Protein AF-A0A661BJJ9-F1 (afdb_monomer)

Solvent-accessible surface area (backbone atoms only — not comparable to full-atom values): 5571 Å² total; per-residue (Å²): 133,56,74,70,55,53,52,48,54,53,52,52,49,53,51,59,71,46,58,95,57,69,64,65,64,51,52,52,51,51,52,53,50,50,51,54,51,52,46,43,75,76,32,84,83,59,78,60,88,56,50,64,53,51,49,51,41,20,56,48,13,26,62,73,26,38,88,72,38,71,70,39,20,68,47,15,14,61,52,39,48,67,42,46,63,56,52,50,51,52,50,34,60,75,66,71,56,86,127

Radius of gyration: 18.53 Å; Cα contacts (8 Å, |Δi|>4): 52; chains: 1; bounding box: 46×35×42 Å

Structure (mmCIF, N/CA/C/O backbone):
data_AF-A0A661BJJ9-F1
#
_entry.id   AF-A0A661BJJ9-F1
#
loop_
_atom_site.group_PDB
_atom_site.id
_atom_site.type_symbol
_atom_site.label_atom_id
_atom_site.label_alt_id
_atom_site.label_comp_id
_atom_site.label_asym_id
_atom_site.label_entity_id
_atom_site.label_seq_id
_atom_site.pdbx_PDB_ins_code
_atom_site.Cartn_x
_atom_site.Cartn_y
_atom_site.Cartn_z
_atom_site.occupancy
_atom_site.B_iso_or_equiv
_atom_site.auth_seq_id
_atom_site.auth_comp_id
_atom_site.auth_asym_id
_atom_site.auth_atom_id
_atom_site.pdbx_PDB_model_num
ATOM 1 N N . MET A 1 1 ? -27.480 -17.491 -3.695 1.00 71.38 1 MET A N 1
ATOM 2 C CA . MET A 1 1 ? -27.305 -16.533 -2.590 1.00 71.38 1 MET A CA 1
ATOM 3 C C . MET A 1 1 ? -27.829 -15.185 -3.044 1.00 71.38 1 MET A C 1
ATOM 5 O O . MET A 1 1 ? -27.409 -14.713 -4.096 1.00 71.38 1 MET A O 1
ATOM 9 N N . ASN A 1 2 ? -28.794 -14.614 -2.327 1.00 91.62 2 ASN A N 1
ATOM 10 C CA . ASN A 1 2 ? -29.281 -13.261 -2.606 1.00 91.62 2 ASN A CA 1
ATOM 11 C C . ASN A 1 2 ? -28.408 -12.205 -1.902 1.00 91.62 2 ASN A C 1
ATOM 13 O O . ASN A 1 2 ? -27.613 -12.523 -1.018 1.00 91.62 2 ASN A O 1
ATOM 17 N N . LEU A 1 3 ? -28.563 -10.937 -2.289 1.00 86.25 3 LEU A N 1
ATOM 18 C CA . LEU A 1 3 ? -27.744 -9.837 -1.767 1.00 86.25 3 LEU A CA 1
ATOM 19 C C . LEU A 1 3 ? -27.846 -9.691 -0.235 1.00 86.25 3 LEU A C 1
ATOM 21 O O . LEU A 1 3 ? -26.874 -9.344 0.427 1.00 86.25 3 LEU A O 1
ATOM 25 N N . GLY A 1 4 ? -29.016 -9.982 0.342 1.00 90.56 4 GLY A N 1
ATOM 26 C CA . GLY A 1 4 ? -29.236 -9.909 1.787 1.00 90.56 4 GLY A CA 1
ATOM 27 C C . GLY A 1 4 ? -28.554 -11.036 2.567 1.00 90.56 4 GLY A C 1
ATOM 28 O O . GLY A 1 4 ? -28.103 -10.817 3.688 1.00 90.56 4 GLY A O 1
ATOM 29 N N . GLU A 1 5 ? -28.460 -12.228 1.984 1.00 90.06 5 GLU A N 1
ATOM 30 C CA . GLU A 1 5 ? -27.730 -13.368 2.549 1.00 90.06 5 GLU A CA 1
ATOM 31 C C . GLU A 1 5 ? -26.223 -13.120 2.536 1.00 90.06 5 GLU A C 1
ATOM 33 O O . GLU A 1 5 ? -25.593 -13.242 3.583 1.00 90.06 5 GLU A O 1
ATOM 38 N N . LEU A 1 6 ? -25.684 -12.667 1.399 1.00 88.50 6 LEU A N 1
ATOM 39 C CA . LEU A 1 6 ? -24.265 -12.329 1.261 1.00 88.50 6 LEU A CA 1
ATOM 40 C C . LEU A 1 6 ? -23.838 -11.253 2.272 1.00 88.50 6 LEU A C 1
ATOM 42 O O . LEU A 1 6 ? -22.812 -11.384 2.934 1.00 88.50 6 LEU A O 1
ATOM 46 N N . ASN A 1 7 ? -24.646 -10.200 2.431 1.00 91.44 7 ASN A N 1
ATOM 47 C CA . ASN A 1 7 ? -24.345 -9.127 3.379 1.00 91.44 7 ASN A CA 1
ATOM 48 C C . ASN A 1 7 ? -24.309 -9.623 4.830 1.00 91.44 7 ASN A C 1
ATOM 50 O O . ASN A 1 7 ? -23.466 -9.174 5.602 1.00 91.44 7 ASN A O 1
ATOM 54 N N . ARG A 1 8 ? -25.211 -10.53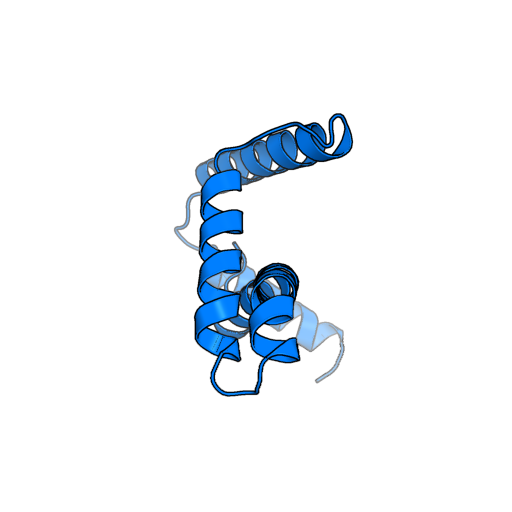6 5.216 1.00 93.44 8 ARG A N 1
ATOM 55 C CA . ARG A 1 8 ? -25.204 -11.111 6.569 1.00 93.44 8 ARG A CA 1
ATOM 56 C C . ARG A 1 8 ? -23.960 -11.954 6.812 1.00 93.44 8 ARG A C 1
ATOM 58 O O . ARG A 1 8 ? -23.323 -11.770 7.839 1.00 93.44 8 ARG A O 1
ATOM 65 N N . GLU A 1 9 ? -23.587 -12.794 5.850 1.00 93.19 9 GLU A N 1
ATOM 66 C CA . GLU A 1 9 ? -22.388 -13.630 5.947 1.00 93.19 9 GLU A CA 1
ATOM 67 C C . GLU A 1 9 ? -21.118 -12.786 6.126 1.00 93.19 9 GLU A C 1
ATOM 69 O O . GLU A 1 9 ? -20.328 -13.045 7.030 1.00 93.19 9 GLU A O 1
ATOM 74 N N . ILE A 1 10 ? -20.960 -11.718 5.335 1.00 91.19 10 ILE A N 1
ATOM 75 C CA . ILE A 1 10 ? -19.821 -10.795 5.461 1.00 91.19 10 ILE A CA 1
ATOM 76 C C . ILE A 1 10 ? -19.818 -10.104 6.830 1.00 91.19 10 ILE A C 1
ATOM 78 O O . ILE A 1 10 ? -18.772 -9.993 7.465 1.00 91.19 10 ILE A O 1
ATOM 82 N N . LEU A 1 11 ? -20.972 -9.621 7.302 1.00 93.00 11 LEU A N 1
ATOM 83 C CA . LEU A 1 11 ? -21.059 -8.943 8.598 1.00 93.00 11 LEU A CA 1
ATOM 84 C C . LEU A 1 11 ? -20.737 -9.876 9.765 1.00 93.00 11 LEU A C 1
ATOM 86 O O . LEU A 1 1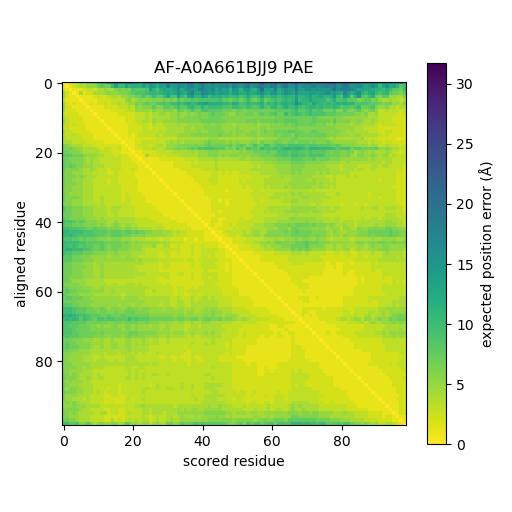1 ? -20.090 -9.449 10.723 1.00 93.00 11 LEU A O 1
ATOM 90 N N . ASP A 1 12 ? -21.190 -11.123 9.702 1.00 95.31 12 ASP A N 1
ATOM 91 C CA . ASP A 1 12 ? -20.909 -12.110 10.737 1.00 95.31 12 ASP A CA 1
ATOM 92 C C . ASP A 1 12 ? -19.429 -12.510 10.728 1.00 95.31 12 ASP A C 1
ATOM 94 O O . ASP A 1 12 ? -18.819 -12.553 11.799 1.00 95.31 12 ASP A O 1
ATOM 98 N N . ASP A 1 13 ? -18.813 -12.642 9.550 1.00 93.81 13 ASP A N 1
ATOM 99 C CA . ASP A 1 13 ? -17.372 -12.876 9.420 1.00 93.81 13 ASP A CA 1
ATOM 100 C C . ASP A 1 13 ? -16.536 -11.698 9.948 1.00 93.81 13 ASP A C 1
ATOM 102 O O . ASP A 1 13 ? -15.601 -11.896 10.719 1.00 93.81 13 ASP A O 1
ATOM 106 N N . ILE A 1 14 ? -16.918 -10.447 9.656 1.00 93.19 14 ILE A N 1
ATOM 107 C CA . ILE A 1 14 ? -16.257 -9.251 10.214 1.00 93.19 14 ILE A CA 1
ATOM 108 C C . ILE A 1 14 ? -16.361 -9.223 11.743 1.00 93.19 14 ILE A C 1
ATOM 110 O O . ILE A 1 14 ? -15.409 -8.836 12.433 1.00 93.19 14 ILE A O 1
ATOM 114 N N . ARG A 1 15 ? -17.521 -9.594 12.299 1.00 92.94 15 ARG A N 1
ATOM 115 C CA . ARG A 1 15 ? -17.747 -9.636 13.753 1.00 92.94 15 ARG A CA 1
ATOM 116 C C . ARG A 1 15 ? -16.918 -10.723 14.412 1.00 92.94 15 ARG A C 1
ATOM 118 O O . ARG A 1 15 ? -16.343 -10.481 15.473 1.00 92.94 15 ARG A O 1
ATOM 125 N N . GLU A 1 16 ? -16.863 -11.900 13.805 1.00 94.94 16 GLU A N 1
ATOM 126 C CA . GLU A 1 16 ? -16.042 -13.007 14.278 1.00 94.94 16 GLU A CA 1
ATOM 127 C C . GLU A 1 16 ? -14.556 -12.657 14.190 1.00 94.94 16 GLU A C 1
ATOM 129 O O . GLU A 1 16 ? -13.843 -12.742 15.193 1.00 94.94 16 GLU A O 1
ATOM 134 N N . TRP A 1 17 ? -14.115 -12.123 13.052 1.00 93.75 17 TRP A N 1
ATOM 135 C CA . TRP A 1 17 ? -12.761 -11.624 12.869 1.00 93.75 17 TRP A CA 1
ATOM 136 C C . TRP A 1 17 ? -12.436 -10.463 13.817 1.00 93.75 17 TRP A C 1
ATOM 138 O O . TRP A 1 17 ? -11.311 -10.327 14.271 1.00 93.75 17 TRP A O 1
ATOM 148 N N . SER A 1 18 ? -13.384 -9.619 14.209 1.00 94.00 18 SER A N 1
ATOM 149 C CA . SER A 1 18 ? -13.105 -8.540 15.171 1.00 94.00 18 SER A CA 1
ATOM 150 C C . SER A 1 18 ? -13.144 -8.993 16.633 1.00 94.00 18 SER A C 1
ATOM 152 O O . SER A 1 18 ? -12.685 -8.261 17.514 1.00 94.00 18 SER A O 1
ATOM 154 N N . ARG A 1 19 ? -13.654 -10.196 16.925 1.00 94.12 19 ARG A N 1
ATOM 155 C CA . ARG A 1 19 ? -13.821 -10.698 18.293 1.00 94.12 19 ARG A CA 1
ATOM 156 C C . ARG A 1 19 ? -12.466 -10.809 19.001 1.00 94.12 19 ARG A C 1
ATOM 158 O O . ARG A 1 19 ? -11.514 -11.374 18.471 1.00 94.12 19 ARG A O 1
ATOM 165 N N . GLY A 1 20 ? -12.381 -10.248 20.210 1.00 91.38 20 GLY A N 1
ATOM 166 C CA . GLY A 1 20 ? -11.174 -10.283 21.048 1.00 91.38 20 GLY A CA 1
ATOM 167 C C . GLY A 1 20 ? -10.027 -9.370 20.594 1.00 91.38 20 GLY A C 1
ATOM 168 O O . GLY A 1 20 ? -8.997 -9.321 21.262 1.00 91.38 20 GLY A O 1
ATOM 169 N N . ARG A 1 21 ? -10.187 -8.624 19.493 1.00 92.94 21 ARG A N 1
ATOM 170 C CA . ARG A 1 21 ? -9.186 -7.665 19.006 1.00 92.94 21 ARG A CA 1
ATOM 171 C C . ARG A 1 21 ? -9.471 -6.267 19.570 1.00 92.94 21 ARG A C 1
ATOM 173 O O . ARG A 1 21 ? -10.619 -5.900 19.801 1.00 92.94 21 ARG A O 1
ATOM 180 N N . ASN A 1 22 ? -8.424 -5.479 19.814 1.00 93.81 22 ASN A N 1
ATOM 181 C CA . ASN A 1 22 ? -8.551 -4.167 20.453 1.00 93.81 22 ASN A CA 1
ATOM 182 C C . ASN A 1 22 ? -8.758 -3.046 19.405 1.00 93.81 22 ASN A C 1
ATOM 184 O O . ASN A 1 22 ? -7.848 -2.785 18.613 1.00 93.81 22 ASN A O 1
ATOM 188 N N . PRO A 1 23 ? -9.911 -2.346 19.408 1.00 93.25 23 PRO A N 1
ATOM 189 C CA . PRO A 1 23 ? -10.218 -1.320 18.410 1.00 93.25 23 PRO A CA 1
ATOM 190 C C . PRO A 1 23 ? -9.392 -0.038 18.578 1.00 93.25 23 PRO A C 1
ATOM 192 O O . PRO A 1 23 ? -9.175 0.673 17.601 1.00 93.25 23 PRO A O 1
ATOM 195 N N . ILE A 1 24 ? -8.895 0.259 19.783 1.00 95.62 24 ILE A N 1
ATOM 196 C CA . ILE A 1 24 ? -8.139 1.489 20.061 1.00 95.62 24 ILE A CA 1
ATOM 197 C C . ILE A 1 24 ? -6.826 1.489 19.278 1.00 95.62 24 ILE A C 1
ATOM 199 O O . ILE A 1 24 ? -6.498 2.482 18.634 1.00 95.62 24 ILE A O 1
ATOM 203 N N . PHE A 1 25 ? -6.102 0.366 19.270 1.00 94.12 25 PHE A N 1
ATOM 204 C CA . PHE A 1 25 ? -4.863 0.248 18.496 1.00 94.12 25 PHE A CA 1
ATOM 205 C C . PHE A 1 25 ? -5.098 0.457 16.997 1.00 94.12 25 PHE A C 1
ATOM 207 O O . PHE A 1 25 ? -4.302 1.133 16.349 1.00 94.12 25 PHE A O 1
ATOM 214 N N . ARG A 1 26 ? -6.211 -0.056 16.455 1.00 93.44 26 ARG A N 1
ATOM 215 C CA . ARG A 1 26 ? -6.580 0.167 15.049 1.00 93.44 26 ARG A CA 1
ATOM 216 C C . ARG A 1 26 ? -6.864 1.631 14.773 1.00 93.44 26 ARG A C 1
ATOM 218 O O . ARG A 1 26 ? -6.320 2.175 13.824 1.00 93.44 26 ARG A O 1
ATOM 225 N N . ILE A 1 27 ? -7.658 2.284 15.623 1.00 96.44 27 ILE A N 1
ATOM 226 C CA . ILE A 1 27 ? -7.963 3.713 15.481 1.00 96.44 27 ILE A CA 1
ATOM 227 C C . ILE A 1 27 ? -6.674 4.539 15.509 1.00 96.44 27 ILE A C 1
ATOM 229 O O . ILE A 1 27 ? -6.490 5.395 14.650 1.00 96.44 27 ILE A O 1
ATOM 233 N N . ILE A 1 28 ? -5.753 4.260 16.438 1.00 97.50 28 ILE A N 1
ATOM 234 C CA . ILE A 1 28 ? -4.453 4.946 16.502 1.00 97.50 28 ILE A CA 1
ATOM 235 C C . ILE A 1 28 ? -3.673 4.751 15.198 1.00 97.50 28 ILE A C 1
ATOM 237 O O . ILE A 1 28 ? -3.152 5.721 14.645 1.00 97.50 28 ILE A O 1
ATOM 241 N N . LEU A 1 29 ? -3.612 3.521 14.682 1.00 95.81 29 LEU A N 1
ATOM 242 C CA . LEU A 1 29 ? -2.880 3.235 13.453 1.00 95.81 29 LEU A CA 1
ATOM 243 C C . LEU A 1 29 ? -3.532 3.884 12.221 1.00 95.81 29 LEU A C 1
ATOM 245 O O . LEU A 1 29 ? -2.831 4.457 11.391 1.00 95.81 29 LEU A O 1
ATOM 249 N N . LEU A 1 30 ? -4.864 3.875 12.133 1.00 96.19 30 LEU A N 1
ATOM 250 C CA . LEU A 1 30 ? -5.618 4.541 11.070 1.00 96.19 30 LEU A CA 1
ATOM 251 C C . LEU A 1 30 ? -5.429 6.059 11.110 1.00 96.19 30 LEU A C 1
ATOM 253 O O . LEU A 1 30 ? -5.234 6.671 10.065 1.00 96.19 30 LEU A O 1
ATOM 257 N N . LEU A 1 31 ? -5.423 6.671 12.297 1.00 98.00 31 LEU A N 1
ATOM 258 C CA . LEU A 1 31 ? -5.129 8.098 12.451 1.00 98.00 31 LEU A CA 1
ATOM 259 C C . LEU A 1 31 ? -3.689 8.425 12.044 1.00 98.00 31 LEU A C 1
ATOM 261 O O . LEU A 1 31 ? -3.453 9.441 11.391 1.00 98.00 31 LEU A O 1
ATOM 265 N N . PHE A 1 32 ? -2.731 7.558 12.377 1.00 97.25 32 PHE A N 1
ATOM 266 C CA . PHE A 1 32 ? -1.344 7.701 11.943 1.00 97.25 32 PHE A CA 1
ATOM 267 C C . PHE A 1 32 ? -1.207 7.614 10.413 1.00 97.25 32 PHE A C 1
ATOM 269 O O . PHE A 1 32 ? -0.565 8.475 9.807 1.00 97.25 32 PHE A O 1
ATOM 276 N N . PHE A 1 33 ? -1.855 6.639 9.767 1.00 95.81 33 PHE A N 1
ATOM 277 C CA . PHE A 1 33 ? -1.873 6.527 8.304 1.00 95.81 33 PHE A CA 1
ATOM 278 C C . PHE A 1 33 ? -2.601 7.694 7.637 1.00 95.81 33 PHE A C 1
ATOM 280 O O . PHE A 1 33 ? -2.098 8.229 6.650 1.00 95.81 33 PHE A O 1
ATOM 287 N N . LEU A 1 34 ? -3.727 8.143 8.196 1.00 97.50 34 LEU A N 1
ATOM 288 C CA . LEU A 1 34 ? -4.458 9.310 7.709 1.00 97.50 34 LEU A CA 1
ATOM 289 C C . LEU A 1 34 ? -3.590 10.571 7.774 1.00 97.50 34 LEU A C 1
ATOM 291 O O . LEU A 1 34 ? -3.513 11.311 6.796 1.00 97.50 34 LEU A O 1
ATOM 295 N N . TYR A 1 35 ? -2.890 10.790 8.890 1.00 97.44 35 TYR A N 1
ATOM 296 C CA . TYR A 1 35 ? -1.945 11.895 9.029 1.00 97.44 35 TYR A CA 1
ATOM 297 C C . TYR A 1 35 ? -0.856 11.837 7.951 1.00 97.44 35 TYR A C 1
ATOM 299 O O . TYR A 1 35 ? -0.646 12.820 7.242 1.00 97.44 35 TYR A O 1
ATOM 307 N N . ILE A 1 36 ? -0.196 10.686 7.777 1.00 96.88 36 ILE A N 1
ATOM 308 C CA . ILE A 1 36 ? 0.838 10.514 6.746 1.00 96.88 36 ILE A CA 1
ATOM 309 C C . ILE A 1 36 ? 0.275 10.765 5.343 1.00 96.88 36 ILE A C 1
ATOM 311 O O . ILE A 1 36 ? 0.941 11.416 4.534 1.00 96.88 36 ILE A O 1
ATOM 315 N N . GLY A 1 37 ? -0.930 10.271 5.052 1.00 95.62 37 GLY A N 1
ATOM 316 C CA . GLY A 1 37 ? -1.606 10.470 3.772 1.00 95.62 37 GLY A CA 1
ATOM 317 C C . GLY A 1 37 ? -1.861 11.949 3.489 1.00 95.62 37 GLY A C 1
ATOM 318 O O . GLY A 1 37 ? -1.460 12.451 2.443 1.00 95.62 37 GLY A O 1
ATOM 319 N N . ILE A 1 38 ? -2.426 12.678 4.456 1.00 97.88 38 ILE A N 1
ATOM 320 C CA . ILE A 1 38 ? -2.650 14.128 4.347 1.00 97.88 38 ILE A CA 1
ATOM 321 C C . ILE A 1 38 ? -1.330 14.870 4.109 1.00 97.88 38 ILE A C 1
ATO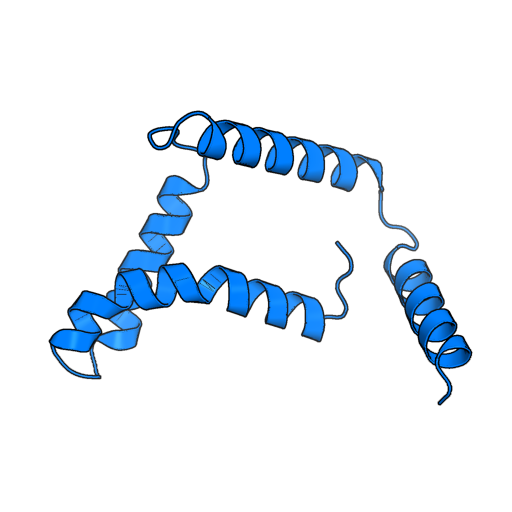M 323 O O . ILE A 1 38 ? -1.274 15.765 3.269 1.00 97.88 38 ILE A O 1
ATOM 327 N N . ARG A 1 39 ? -0.252 14.498 4.811 1.00 97.56 39 ARG A N 1
ATOM 328 C CA . ARG A 1 39 ? 1.059 15.144 4.648 1.00 97.56 39 ARG A CA 1
ATOM 329 C C . ARG A 1 39 ? 1.641 14.955 3.246 1.00 97.56 39 ARG A C 1
ATOM 331 O O . ARG A 1 39 ? 2.146 15.930 2.705 1.00 97.56 39 ARG A O 1
ATOM 338 N N . HIS A 1 40 ? 1.530 13.767 2.649 1.00 94.69 40 HIS A N 1
ATOM 339 C CA . HIS A 1 40 ? 1.974 13.546 1.263 1.00 94.69 40 HIS A CA 1
ATOM 340 C C . HIS A 1 40 ? 1.092 14.260 0.233 1.00 94.69 40 HIS A C 1
ATOM 342 O O . HIS A 1 40 ? 1.598 14.690 -0.799 1.00 94.69 40 HIS A O 1
ATOM 348 N N . LEU A 1 41 ? -0.214 14.398 0.495 1.00 95.94 41 LEU A N 1
ATOM 349 C CA . LEU A 1 41 ? -1.111 15.160 -0.383 1.00 95.94 41 LEU A CA 1
ATOM 350 C C . LEU A 1 41 ? -0.826 16.667 -0.334 1.00 95.94 41 LEU A C 1
ATOM 352 O O . LEU A 1 41 ? -0.983 17.349 -1.342 1.00 95.94 41 LEU A O 1
ATOM 356 N N . ALA A 1 42 ? -0.424 17.185 0.829 1.00 97.56 42 ALA A N 1
ATOM 357 C CA . ALA A 1 42 ? -0.105 18.597 1.014 1.00 97.56 42 ALA A CA 1
ATOM 358 C C . ALA A 1 42 ? 1.303 18.967 0.518 1.00 97.56 42 ALA A C 1
ATOM 360 O O . ALA A 1 42 ? 1.504 20.073 0.022 1.00 97.56 42 ALA A O 1
ATOM 361 N N . ASP A 1 43 ? 2.272 18.061 0.667 1.00 96.50 43 ASP A N 1
ATOM 362 C CA . ASP A 1 43 ? 3.666 18.272 0.285 1.00 96.50 43 ASP A CA 1
ATOM 363 C C . ASP A 1 43 ? 4.232 17.015 -0.403 1.00 96.50 43 ASP A C 1
ATOM 365 O O . ASP A 1 43 ? 4.531 16.024 0.272 1.00 96.50 43 ASP A O 1
ATOM 369 N N . PRO A 1 44 ? 4.442 17.050 -1.733 1.00 90.25 44 PRO A N 1
ATOM 370 C CA . PRO A 1 44 ? 5.035 15.939 -2.476 1.00 90.25 44 PRO A CA 1
ATOM 371 C C . PRO A 1 44 ? 6.459 15.572 -2.033 1.00 90.25 44 PRO A C 1
ATOM 373 O O . PRO A 1 44 ? 6.917 14.469 -2.321 1.00 90.25 44 PRO A O 1
ATOM 376 N N . MET A 1 45 ? 7.178 16.481 -1.364 1.00 93.00 45 MET A N 1
ATOM 377 C CA . MET A 1 45 ? 8.535 16.254 -0.850 1.00 93.00 45 MET A CA 1
ATOM 378 C C . MET A 1 45 ? 8.548 15.725 0.586 1.00 93.00 45 MET A C 1
ATOM 380 O O . MET A 1 45 ? 9.621 15.413 1.119 1.00 93.00 45 MET A O 1
ATOM 384 N N . PHE A 1 46 ? 7.382 15.587 1.219 1.00 95.25 46 PHE A N 1
ATOM 385 C CA . PHE A 1 46 ? 7.276 15.000 2.542 1.00 95.25 46 PHE A CA 1
ATOM 386 C C . PHE A 1 46 ? 7.803 13.562 2.538 1.00 95.25 46 PHE A C 1
ATOM 388 O O . PHE A 1 46 ? 7.411 12.726 1.729 1.00 95.25 46 PHE A O 1
ATOM 395 N N . ASN A 1 47 ? 8.693 13.261 3.483 1.00 93.81 47 ASN A N 1
ATOM 396 C CA . ASN A 1 47 ? 9.273 11.935 3.641 1.00 93.81 47 ASN A CA 1
ATOM 397 C C . ASN A 1 47 ? 8.798 11.329 4.959 1.00 93.81 47 ASN A C 1
ATOM 399 O O . ASN A 1 47 ? 9.200 11.765 6.036 1.00 93.81 47 ASN A O 1
ATOM 403 N N . SER A 1 48 ? 7.956 10.305 4.866 1.00 93.62 48 SER A N 1
ATOM 404 C CA . SER A 1 48 ? 7.567 9.496 6.023 1.00 93.62 48 SER A CA 1
ATOM 405 C C . SER A 1 48 ? 8.517 8.315 6.240 1.00 93.62 48 SER A C 1
ATOM 407 O O . SER A 1 48 ? 9.414 8.053 5.436 1.00 93.62 48 SER A O 1
ATOM 409 N N . ILE A 1 49 ? 8.246 7.528 7.285 1.00 92.12 49 ILE A N 1
ATOM 410 C CA . ILE A 1 49 ? 8.903 6.236 7.522 1.00 92.12 49 ILE A CA 1
ATOM 411 C C . ILE A 1 49 ? 8.781 5.266 6.331 1.00 92.12 49 ILE A C 1
ATOM 413 O O . ILE A 1 49 ? 9.614 4.377 6.175 1.00 92.12 49 ILE A O 1
ATOM 417 N N . PHE A 1 50 ? 7.788 5.453 5.453 1.00 93.88 50 PHE A N 1
ATOM 418 C CA . PHE A 1 50 ? 7.586 4.613 4.273 1.00 93.88 50 PHE A CA 1
ATOM 419 C C . PHE A 1 50 ? 8.551 4.912 3.128 1.00 93.88 50 PHE A C 1
ATOM 421 O O . PHE A 1 50 ? 8.618 4.116 2.197 1.00 93.88 50 PHE A O 1
ATOM 428 N N . LYS A 1 51 ? 9.325 6.007 3.177 1.00 94.31 51 LYS A N 1
ATOM 429 C CA . LYS A 1 51 ? 10.280 6.344 2.111 1.00 94.31 51 LYS A CA 1
ATOM 430 C C . LYS A 1 51 ? 11.262 5.199 1.859 1.00 94.31 51 LYS A C 1
ATOM 432 O O . LYS A 1 51 ? 11.416 4.755 0.725 1.00 94.31 51 LYS A O 1
ATOM 437 N N . SER A 1 52 ? 11.897 4.704 2.921 1.00 95.19 52 SER A N 1
ATOM 438 C CA . SER A 1 52 ? 12.880 3.623 2.816 1.00 95.19 52 SER A CA 1
ATOM 439 C C . SER A 1 52 ? 12.236 2.299 2.415 1.00 95.19 52 SER A C 1
ATOM 441 O O . SER A 1 52 ? 12.836 1.544 1.659 1.00 95.19 52 SER A O 1
ATOM 443 N N . LEU A 1 53 ? 11.002 2.033 2.865 1.00 95.31 53 LEU A N 1
ATOM 444 C CA . LEU A 1 53 ? 10.245 0.854 2.437 1.00 95.31 53 LEU A CA 1
ATOM 445 C C . LEU A 1 53 ? 9.945 0.907 0.934 1.00 95.31 53 LEU A C 1
ATOM 447 O O . LEU A 1 53 ? 10.202 -0.055 0.218 1.00 95.31 53 LEU A O 1
ATOM 451 N N . ASN A 1 54 ? 9.445 2.045 0.455 1.00 95.75 54 ASN A N 1
ATOM 452 C CA . ASN A 1 54 ? 9.143 2.275 -0.951 1.00 95.75 54 ASN A CA 1
ATOM 453 C C . ASN A 1 54 ? 10.399 2.144 -1.828 1.00 95.75 54 ASN A C 1
ATOM 455 O O . ASN A 1 54 ? 10.338 1.528 -2.887 1.00 95.75 54 ASN A O 1
ATOM 459 N N . LEU A 1 55 ? 11.542 2.661 -1.364 1.00 97.19 55 LEU A N 1
ATOM 460 C CA . LEU A 1 55 ? 12.829 2.475 -2.037 1.00 97.19 55 LEU A CA 1
ATOM 461 C C . LEU A 1 55 ? 13.261 1.002 -2.048 1.00 97.19 55 LEU A C 1
ATOM 463 O O . LEU A 1 55 ? 13.658 0.497 -3.087 1.00 97.19 55 LEU A O 1
ATOM 467 N N . GLY A 1 56 ? 13.136 0.286 -0.929 1.00 98.00 56 GLY A N 1
ATOM 468 C CA . GLY A 1 56 ? 13.450 -1.144 -0.881 1.00 98.00 56 GLY A CA 1
ATOM 469 C C . GLY A 1 56 ? 12.618 -1.958 -1.877 1.00 98.00 56 GLY A C 1
ATOM 470 O O . GLY A 1 56 ? 13.156 -2.806 -2.581 1.00 98.00 56 GLY A O 1
ATOM 471 N N . ILE A 1 57 ? 11.321 -1.660 -1.995 1.00 98.38 57 ILE A N 1
ATOM 472 C CA . ILE A 1 57 ? 10.438 -2.276 -2.997 1.00 98.38 57 ILE A CA 1
ATOM 473 C C . ILE A 1 57 ? 10.895 -1.932 -4.424 1.00 98.38 57 ILE A C 1
ATOM 475 O O . ILE A 1 57 ? 10.874 -2.802 -5.291 1.00 98.38 57 ILE A O 1
ATOM 479 N N . HIS A 1 58 ? 11.330 -0.695 -4.666 1.00 98.50 58 HIS A N 1
ATOM 480 C CA . HIS A 1 58 ? 11.865 -0.272 -5.960 1.00 98.50 58 HIS A CA 1
ATOM 481 C C . HIS A 1 58 ? 13.118 -1.075 -6.343 1.00 98.50 58 HIS A C 1
ATOM 483 O O . HIS A 1 58 ? 13.164 -1.690 -7.403 1.00 98.50 58 HIS A O 1
ATOM 489 N N . GLU A 1 59 ? 14.102 -1.174 -5.451 1.00 98.44 59 GLU A N 1
ATOM 490 C CA . GLU A 1 59 ? 15.326 -1.937 -5.727 1.00 98.44 59 GLU A CA 1
ATOM 491 C C . GLU A 1 59 ? 15.046 -3.432 -5.936 1.00 98.44 59 GLU A C 1
ATOM 493 O O . GLU A 1 59 ? 15.601 -4.068 -6.836 1.00 98.44 59 GLU A O 1
ATOM 498 N N . LEU A 1 60 ? 14.111 -3.998 -5.164 1.00 98.25 60 LEU A N 1
ATOM 499 C CA . LEU A 1 60 ? 13.653 -5.373 -5.372 1.00 98.25 60 LEU A CA 1
ATOM 500 C C . LEU A 1 60 ? 13.020 -5.567 -6.751 1.00 98.25 60 LEU A C 1
ATOM 502 O O . LEU A 1 60 ? 13.162 -6.639 -7.336 1.00 98.25 60 LEU A O 1
ATOM 506 N N . GLY A 1 61 ? 12.358 -4.548 -7.294 1.00 98.31 61 GLY A N 1
ATOM 507 C CA . GLY A 1 61 ? 11.786 -4.603 -8.631 1.00 98.31 61 GLY A CA 1
ATOM 508 C C . GLY A 1 61 ? 12.855 -4.804 -9.701 1.00 98.31 61 GLY A C 1
ATOM 509 O O . GLY A 1 61 ? 12.700 -5.674 -10.554 1.00 98.31 61 GLY A O 1
ATOM 510 N N . HIS A 1 62 ? 13.981 -4.095 -9.621 1.00 98.31 62 HIS A N 1
ATOM 511 C CA . HIS A 1 62 ? 15.095 -4.304 -10.553 1.00 98.31 62 HIS A CA 1
ATOM 512 C C . HIS A 1 62 ? 15.635 -5.740 -10.509 1.00 98.31 62 HIS A C 1
ATOM 514 O O . HIS A 1 62 ? 15.939 -6.318 -11.553 1.00 98.31 62 HIS A O 1
ATOM 520 N N . ILE A 1 63 ? 15.701 -6.339 -9.315 1.00 98.00 63 ILE A N 1
ATOM 521 C CA . ILE A 1 63 ? 16.161 -7.722 -9.123 1.00 98.00 63 ILE A CA 1
ATOM 522 C C . ILE A 1 63 ? 15.145 -8.720 -9.693 1.00 98.00 63 ILE A C 1
ATOM 524 O O . ILE A 1 63 ? 15.519 -9.615 -10.449 1.00 98.00 63 ILE A O 1
ATOM 528 N N . VAL A 1 64 ? 13.860 -8.561 -9.360 1.00 97.94 64 VAL A N 1
ATOM 529 C CA . VAL A 1 64 ? 12.778 -9.459 -9.800 1.00 97.94 64 VAL A CA 1
ATOM 530 C C . VAL A 1 64 ? 12.606 -9.421 -11.316 1.00 97.94 64 VAL A C 1
ATOM 532 O O . VAL A 1 64 ? 12.434 -10.467 -11.937 1.00 97.94 64 VAL A O 1
ATOM 535 N N . PHE A 1 65 ? 12.666 -8.232 -11.920 1.00 98.12 65 PHE A N 1
ATOM 536 C CA . PHE A 1 65 ? 12.453 -8.053 -13.355 1.00 98.12 65 PHE A CA 1
ATOM 537 C C . PHE A 1 65 ? 13.743 -8.125 -14.193 1.00 98.12 65 PHE A C 1
ATOM 539 O O . PHE A 1 65 ? 13.670 -8.189 -15.421 1.00 98.12 65 PHE A O 1
ATOM 546 N N . GLY A 1 66 ? 14.916 -8.183 -13.557 1.00 97.50 66 GLY A N 1
ATOM 547 C CA . GLY A 1 66 ? 16.224 -8.281 -14.213 1.00 97.50 66 GLY A CA 1
ATOM 548 C C . GLY A 1 66 ? 16.345 -9.399 -15.261 1.00 97.50 66 GLY A C 1
ATOM 549 O O . GLY A 1 66 ? 16.807 -9.130 -16.371 1.00 97.50 66 GLY A O 1
ATOM 550 N N . PRO A 1 67 ? 15.879 -10.633 -14.984 1.00 97.94 67 PRO A N 1
ATOM 551 C CA . PRO A 1 67 ? 15.943 -11.737 -15.946 1.00 97.94 67 PRO A CA 1
ATOM 552 C C . PRO A 1 67 ? 15.119 -11.541 -17.229 1.00 97.94 67 PRO A C 1
ATOM 554 O O . PRO A 1 67 ? 15.295 -12.301 -18.178 1.00 97.94 67 PRO A O 1
ATOM 557 N N . PHE A 1 68 ? 14.221 -10.552 -17.283 1.00 97.38 68 PHE A N 1
ATOM 558 C CA . PHE A 1 68 ? 13.301 -10.342 -18.406 1.00 97.38 68 PHE A CA 1
ATOM 559 C C . PHE A 1 68 ? 13.815 -9.327 -19.448 1.00 97.38 68 PHE A C 1
ATOM 561 O O . PHE A 1 68 ? 13.069 -8.924 -20.341 1.00 97.38 68 PHE A O 1
ATOM 568 N N . GLY A 1 69 ? 15.089 -8.931 -19.361 1.00 97.19 69 GLY A N 1
ATOM 569 C CA . GLY A 1 69 ? 15.761 -8.039 -20.311 1.00 97.19 69 GLY A CA 1
ATOM 570 C C . GLY A 1 69 ? 15.964 -6.619 -19.781 1.00 97.19 69 GLY A C 1
ATOM 571 O O . GLY A 1 69 ? 15.392 -6.226 -18.769 1.00 97.19 69 GLY A O 1
ATOM 572 N N . GLU A 1 70 ? 16.785 -5.831 -20.478 1.00 97.12 70 GLU A N 1
ATOM 573 C CA . GLU A 1 70 ? 17.260 -4.517 -20.013 1.00 97.12 70 GLU A CA 1
ATOM 574 C C . GLU A 1 70 ? 16.123 -3.531 -19.717 1.00 97.12 70 GLU A C 1
ATOM 576 O O . GLU A 1 70 ? 16.089 -2.923 -18.649 1.00 97.12 70 GLU A O 1
ATOM 581 N N . PHE A 1 71 ? 15.140 -3.428 -20.618 1.00 98.12 71 PHE A N 1
ATOM 582 C CA . PHE A 1 71 ? 13.996 -2.539 -20.414 1.00 98.12 71 PHE A CA 1
ATOM 583 C C . PHE A 1 71 ? 13.227 -2.879 -19.131 1.00 98.12 71 PHE A C 1
ATOM 585 O O . PHE A 1 71 ? 12.934 -1.988 -18.337 1.00 98.12 71 PHE A O 1
ATOM 592 N N . LEU A 1 72 ? 12.926 -4.163 -18.907 1.00 97.75 72 LEU A N 1
ATOM 593 C CA . LEU A 1 72 ? 12.209 -4.607 -17.711 1.00 97.75 72 LEU A CA 1
ATOM 594 C C . LEU A 1 72 ? 13.084 -4.554 -16.461 1.00 97.75 72 LEU A C 1
ATOM 596 O O . LEU A 1 72 ? 12.567 -4.255 -15.392 1.00 97.75 72 LEU A O 1
ATOM 600 N N . SER A 1 73 ? 14.394 -4.749 -16.581 1.00 97.00 73 SER A N 1
ATOM 601 C CA . SER A 1 73 ? 15.325 -4.533 -15.477 1.00 97.00 73 SER A CA 1
ATOM 602 C C . SER A 1 73 ? 15.278 -3.082 -14.995 1.00 97.0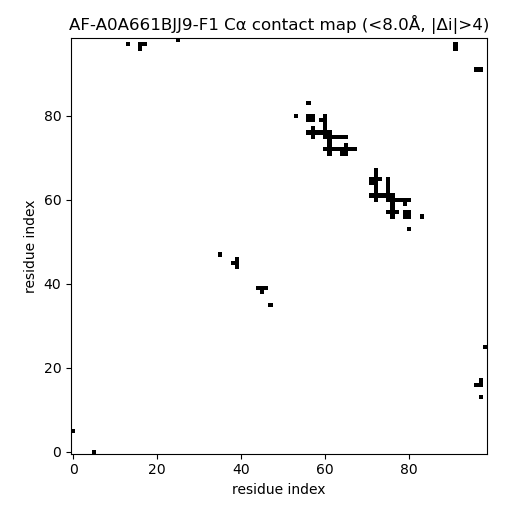0 73 SER A C 1
ATOM 604 O O . SER A 1 73 ? 15.162 -2.860 -13.795 1.00 97.00 73 SER A O 1
ATOM 606 N N . ILE A 1 74 ? 15.264 -2.099 -15.903 1.00 97.50 74 ILE A N 1
ATOM 607 C CA . ILE A 1 74 ? 15.188 -0.670 -15.557 1.00 97.50 74 ILE A CA 1
ATOM 608 C C . ILE A 1 74 ? 13.780 -0.287 -15.079 1.00 97.50 74 ILE A C 1
ATOM 610 O O . ILE A 1 74 ? 13.625 0.319 -14.025 1.00 97.50 74 ILE A O 1
ATOM 614 N N . ALA A 1 75 ? 12.730 -0.652 -15.817 1.00 98.31 75 ALA A N 1
ATOM 615 C CA . ALA A 1 75 ? 11.353 -0.306 -15.451 1.00 98.31 75 ALA A CA 1
ATOM 616 C C . ALA A 1 75 ? 10.852 -1.071 -14.210 1.00 98.31 75 ALA A C 1
ATOM 618 O O . ALA A 1 75 ? 9.908 -0.636 -13.547 1.00 98.31 75 ALA A O 1
ATOM 619 N N . GLY A 1 76 ? 11.485 -2.202 -13.892 1.00 98.31 76 GLY A N 1
ATOM 620 C CA . GLY A 1 76 ? 11.079 -3.151 -12.862 1.00 98.31 76 GLY A CA 1
ATOM 621 C C . GLY A 1 76 ? 10.891 -2.533 -11.488 1.00 98.31 76 GLY A C 1
ATOM 622 O O . GLY A 1 76 ? 9.938 -2.890 -10.795 1.00 98.31 76 GLY A O 1
ATOM 623 N N . GLY A 1 77 ? 11.739 -1.570 -11.117 1.00 98.31 77 GLY A N 1
ATOM 624 C CA . GLY A 1 77 ? 11.614 -0.873 -9.841 1.00 98.31 77 GLY A CA 1
ATOM 625 C C . GLY A 1 77 ? 10.301 -0.113 -9.712 1.00 98.31 77 GLY A C 1
ATOM 626 O O . GLY A 1 77 ? 9.534 -0.347 -8.777 1.00 98.31 77 GLY A O 1
ATOM 627 N N . THR A 1 78 ? 9.969 0.722 -10.697 1.00 98.19 78 THR A N 1
ATOM 628 C CA . THR A 1 78 ? 8.690 1.447 -10.728 1.00 98.19 78 THR A CA 1
ATOM 629 C C . THR A 1 78 ? 7.500 0.500 -10.876 1.00 98.19 78 THR A C 1
ATOM 631 O O . THR A 1 78 ? 6.484 0.698 -10.211 1.00 98.19 78 THR A O 1
ATOM 634 N N . ILE A 1 79 ? 7.621 -0.552 -11.694 1.00 98.31 79 ILE A N 1
ATOM 635 C CA . ILE A 1 79 ? 6.564 -1.559 -11.857 1.00 98.31 79 ILE A CA 1
ATOM 636 C C . ILE A 1 79 ? 6.235 -2.197 -10.504 1.00 98.31 79 ILE A C 1
ATOM 638 O O . ILE A 1 79 ? 5.076 -2.178 -10.090 1.00 98.31 79 ILE A O 1
ATOM 642 N N . LEU A 1 80 ? 7.233 -2.717 -9.780 1.00 98.44 80 LEU A N 1
ATOM 643 C CA . LEU A 1 80 ? 6.990 -3.364 -8.491 1.00 98.44 80 LEU A CA 1
ATOM 644 C C . LEU A 1 80 ? 6.481 -2.368 -7.442 1.00 98.44 80 LEU A C 1
ATOM 646 O O . LEU A 1 80 ? 5.571 -2.694 -6.681 1.00 98.44 80 LEU A O 1
ATOM 650 N N . GLN A 1 81 ? 7.006 -1.142 -7.442 1.00 97.69 81 GLN A N 1
ATOM 651 C CA . GLN A 1 81 ? 6.561 -0.067 -6.559 1.00 97.69 81 GLN A CA 1
ATOM 652 C C . GLN A 1 81 ? 5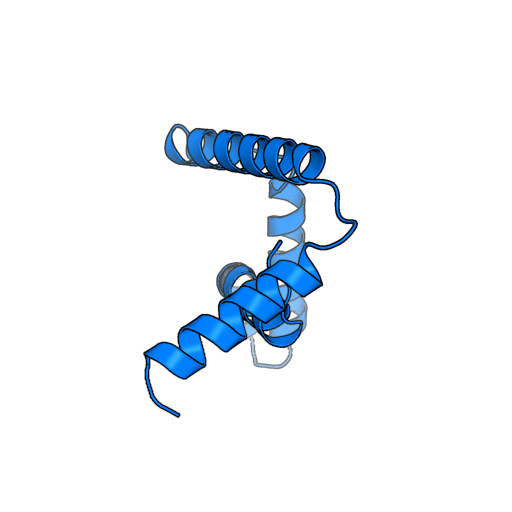.065 0.249 -6.736 1.00 97.69 81 GLN A C 1
ATOM 654 O O . GLN A 1 81 ? 4.346 0.388 -5.747 1.00 97.69 81 GLN A O 1
ATOM 659 N N . CYS A 1 82 ? 4.573 0.310 -7.977 1.00 97.56 82 CYS A N 1
ATOM 660 C CA . CYS A 1 82 ? 3.155 0.531 -8.272 1.00 97.56 82 CYS A CA 1
ATOM 661 C C . CYS A 1 82 ? 2.285 -0.713 -8.033 1.00 97.56 82 CYS A C 1
ATOM 663 O O . CYS A 1 82 ? 1.113 -0.578 -7.682 1.00 97.56 82 CYS A O 1
ATOM 665 N N . LEU A 1 83 ? 2.830 -1.921 -8.213 1.00 98.12 83 LEU A N 1
ATOM 666 C CA . LEU A 1 83 ? 2.099 -3.172 -7.992 1.00 98.12 83 LEU A CA 1
ATOM 667 C C . LEU A 1 83 ? 1.953 -3.525 -6.509 1.00 98.12 83 LEU A C 1
ATOM 669 O O . LEU A 1 83 ? 0.961 -4.148 -6.134 1.00 98.12 83 LEU A O 1
ATOM 673 N N . MET A 1 84 ? 2.899 -3.136 -5.653 1.00 97.56 84 MET A N 1
ATOM 674 C CA . MET A 1 84 ? 2.918 -3.563 -4.250 1.00 97.56 84 MET A CA 1
ATOM 675 C C . MET A 1 84 ? 1.645 -3.212 -3.453 1.00 97.56 84 MET A C 1
ATOM 677 O O . MET A 1 84 ? 1.173 -4.075 -2.705 1.00 97.56 84 MET A O 1
ATOM 681 N N . PRO A 1 85 ? 1.015 -2.029 -3.618 1.00 94.81 85 PRO A N 1
ATOM 682 C CA . PRO A 1 85 ? -0.281 -1.747 -3.000 1.00 94.81 85 PRO A CA 1
ATOM 683 C C . PRO A 1 85 ? -1.378 -2.716 -3.457 1.00 94.81 85 PRO A C 1
ATOM 685 O O . PRO A 1 85 ? -2.164 -3.186 -2.638 1.00 94.81 85 PRO A O 1
ATOM 688 N N . VAL A 1 86 ? -1.408 -3.067 -4.747 1.00 97.62 86 VAL A N 1
ATOM 689 C CA . VAL A 1 86 ? -2.386 -4.015 -5.306 1.00 97.62 86 VAL A CA 1
ATOM 690 C C . VAL A 1 86 ? -2.150 -5.420 -4.763 1.00 97.62 86 VAL A C 1
ATOM 692 O O . VAL A 1 86 ? -3.095 -6.074 -4.328 1.00 97.62 86 VAL A O 1
ATOM 695 N N . ILE A 1 87 ? -0.892 -5.860 -4.710 1.00 97.25 87 ILE A N 1
ATOM 696 C CA . ILE A 1 87 ? -0.510 -7.149 -4.120 1.00 97.25 87 ILE A CA 1
ATOM 697 C C . ILE A 1 87 ? -0.931 -7.204 -2.646 1.00 97.25 87 ILE A C 1
ATOM 699 O O . ILE A 1 87 ? -1.531 -8.187 -2.221 1.00 97.25 87 ILE A O 1
ATOM 703 N N . SER A 1 88 ? -0.688 -6.132 -1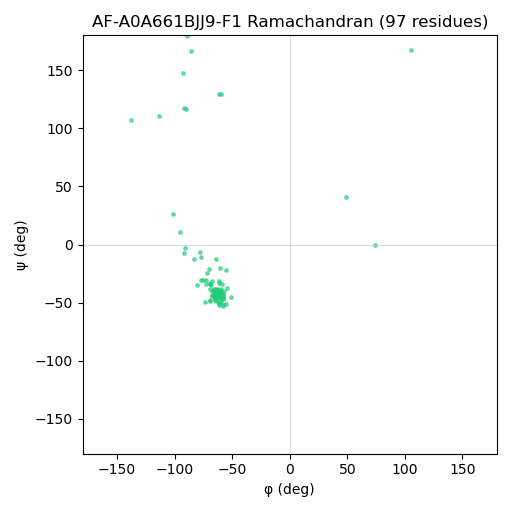.888 1.00 95.38 88 SER A N 1
ATOM 704 C CA . SER A 1 88 ? -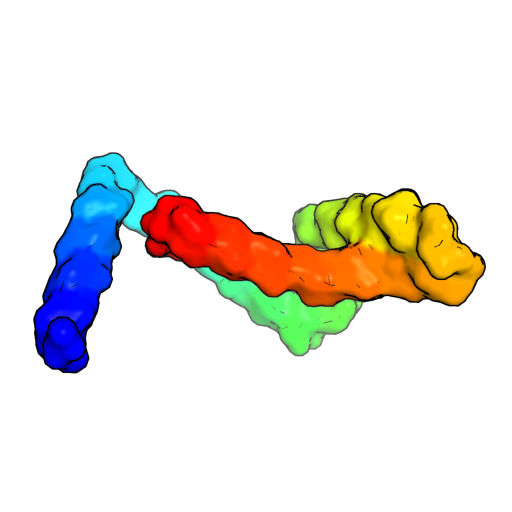1.098 -6.027 -0.481 1.00 95.38 88 SER A CA 1
ATOM 705 C C . SER A 1 88 ? -2.619 -6.117 -0.317 1.00 95.38 88 SER A C 1
ATOM 707 O O . SER A 1 88 ? -3.094 -6.854 0.544 1.00 95.38 88 SER A O 1
ATOM 709 N N . MET A 1 89 ? -3.395 -5.433 -1.168 1.00 95.50 89 MET A N 1
ATOM 710 C CA . MET A 1 89 ? -4.864 -5.515 -1.150 1.00 95.50 89 MET A CA 1
ATOM 711 C C . MET A 1 89 ? -5.361 -6.940 -1.421 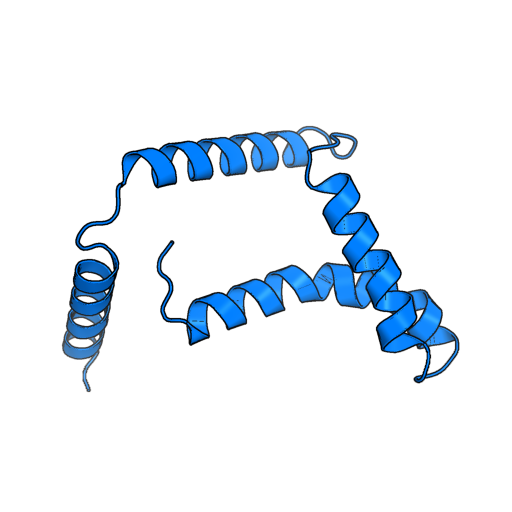1.00 95.50 89 MET A C 1
ATOM 713 O O . MET A 1 89 ? -6.207 -7.446 -0.686 1.00 95.50 89 MET A O 1
ATOM 717 N N . LEU A 1 90 ? -4.807 -7.613 -2.435 1.00 96.88 90 LEU A N 1
ATOM 718 C CA . LEU A 1 90 ? -5.152 -9.003 -2.752 1.00 96.88 90 LEU A CA 1
ATOM 719 C C . LEU A 1 90 ? -4.762 -9.960 -1.621 1.00 96.88 90 LEU A C 1
ATOM 721 O O . LEU A 1 90 ? -5.503 -10.889 -1.309 1.00 96.88 90 LEU A O 1
ATOM 725 N N . MET A 1 91 ? -3.614 -9.724 -0.986 1.00 96.75 91 MET A N 1
ATOM 726 C CA . MET A 1 91 ? -3.147 -10.511 0.150 1.00 96.75 91 MET A CA 1
ATOM 727 C C . MET A 1 91 ? -4.124 -10.419 1.333 1.00 96.75 91 MET A C 1
ATOM 729 O O . MET A 1 91 ? -4.539 -11.461 1.838 1.00 96.75 91 MET A O 1
ATOM 733 N N . PHE A 1 92 ? -4.529 -9.213 1.746 1.00 95.06 92 PHE A N 1
ATOM 734 C CA . PHE A 1 92 ? -5.491 -9.037 2.844 1.00 95.06 92 PHE A CA 1
ATOM 735 C C . PHE A 1 92 ? -6.875 -9.599 2.506 1.00 95.06 92 PHE A C 1
ATOM 737 O O . PHE A 1 92 ? -7.487 -10.263 3.343 1.00 95.06 92 PHE A O 1
ATOM 744 N N . TYR A 1 93 ? -7.328 -9.422 1.260 1.00 93.50 93 TYR A N 1
ATOM 745 C CA . TYR A 1 93 ? -8.575 -10.020 0.784 1.00 93.50 93 TYR A CA 1
ATOM 74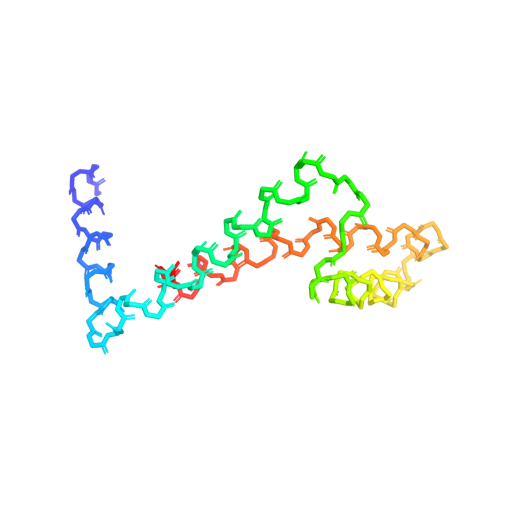6 C C . TYR A 1 93 ? -8.557 -11.550 0.911 1.00 93.50 93 TYR A C 1
ATOM 748 O O . TYR A 1 93 ? -9.481 -12.139 1.470 1.00 93.50 93 TYR A O 1
ATOM 756 N N . ASN A 1 94 ? -7.472 -12.196 0.474 1.00 94.38 94 ASN A N 1
ATOM 757 C CA . ASN A 1 94 ? -7.320 -13.649 0.562 1.00 94.38 94 ASN A CA 1
ATOM 758 C C . ASN A 1 94 ? -7.200 -14.153 2.008 1.00 94.38 94 ASN A C 1
ATOM 760 O O . ASN A 1 94 ? -7.637 -15.262 2.307 1.00 94.38 94 ASN A O 1
ATOM 764 N N . GLN A 1 95 ? -6.622 -13.354 2.908 1.00 93.69 95 GLN A N 1
ATOM 765 C CA . GLN A 1 95 ? -6.528 -13.680 4.334 1.00 93.69 95 GLN A CA 1
ATOM 766 C C . GLN A 1 95 ? -7.845 -13.449 5.094 1.00 93.69 95 GLN A C 1
ATOM 768 O O . GLN A 1 95 ? -7.918 -13.808 6.269 1.00 93.69 95 GLN A O 1
ATOM 773 N N . ARG A 1 96 ? -8.874 -12.872 4.444 1.00 91.38 96 ARG A N 1
ATOM 774 C CA . ARG A 1 96 ? -10.103 -12.371 5.093 1.00 91.38 96 ARG A CA 1
ATOM 775 C C . ARG A 1 96 ? -9.768 -11.488 6.294 1.00 91.38 96 ARG A C 1
ATOM 777 O O . ARG A 1 96 ? -10.359 -11.595 7.367 1.00 91.38 96 ARG A O 1
ATOM 784 N N . ASP A 1 97 ? -8.751 -10.654 6.117 1.00 91.38 97 ASP A N 1
ATOM 785 C CA . ASP A 1 97 ? -8.309 -9.723 7.136 1.00 91.38 97 ASP A CA 1
ATOM 786 C C . ASP A 1 97 ? -9.033 -8.385 6.937 1.00 91.38 97 ASP A C 1
ATOM 788 O O . ASP A 1 97 ? -8.914 -7.744 5.892 1.00 91.38 97 ASP A O 1
ATOM 792 N N . TYR A 1 98 ? -9.817 -7.997 7.943 1.00 88.81 98 TYR A N 1
ATOM 793 C CA . TYR A 1 98 ? -10.639 -6.784 7.944 1.00 88.81 98 TYR A CA 1
ATOM 794 C C . TYR A 1 98 ? -10.008 -5.648 8.756 1.00 88.81 98 TYR A C 1
ATOM 796 O O . TYR A 1 98 ? -10.739 -4.837 9.332 1.00 88.81 98 TYR A O 1
ATOM 804 N N . PHE A 1 99 ? -8.677 -5.660 8.881 1.00 77.94 99 PHE A N 1
ATOM 805 C CA . PHE A 1 99 ? -7.893 -4.691 9.643 1.00 77.94 99 PHE A CA 1
ATOM 806 C C . PHE A 1 99 ? -8.325 -3.236 9.465 1.00 77.94 99 PHE A C 1
ATOM 808 O O . PHE A 1 99 ? -8.399 -2.761 8.310 1.00 77.94 99 PHE A O 1
#

pLDDT: mean 94.97, std 3.96, range [71.38, 98.5]

Sequence (99 aa):
MNLGELNREILDDIREWSRGRNPIFRIILLLFFLYIGIRHLADPMFNSIFKSLNLGIHELGHIVFGPFGEFLSIAGGTILQCLMPVISMLMFYNQRDYF

Secondary structure (DSSP, 8-state):
--HHHHHHHHHHHHHHHHTT--HHHHHHHHHHHHHHHHHHHH-TT---THHHHHHHHHHHHHHHHGGG-HHHHHHHHHHHHHHHHHHHHHHHHHHT---

Foldseek 3Di:
DDPVVVVVVLVVLVVVLCPPPDVVVVVVVVVVVVVVVVVCVVPVPDDDPCNVVLQVQLQVQLVVQVVVDDVSNNCRSVVSSVCVVVVVVVVCVVVVNPD

Mean predicted aligned error: 4.14 Å